Protein AF-A0A2L0HCH5-F1 (afdb_monomer)

Organism: Rhizobium fredii (NCBI:txid380)

Structure (mmCIF, N/CA/C/O backbone):
data_AF-A0A2L0HCH5-F1
#
_entry.id   AF-A0A2L0HCH5-F1
#
loop_
_atom_site.group_PDB
_atom_site.id
_atom_site.type_symbol
_atom_site.label_atom_id
_atom_site.label_alt_id
_atom_site.label_comp_id
_atom_site.label_asym_id
_atom_site.label_entity_id
_atom_site.label_seq_id
_atom_site.pdbx_PDB_ins_code
_atom_site.Cartn_x
_atom_site.Cartn_y
_atom_site.Cartn_z
_atom_site.occupancy
_atom_site.B_iso_or_equiv
_atom_site.auth_seq_id
_atom_site.auth_comp_id
_atom_site.auth_asym_id
_atom_site.auth_atom_id
_atom_site.pdbx_PDB_model_num
ATOM 1 N N . MET A 1 1 ? 31.242 -0.087 -27.961 1.00 47.03 1 MET A N 1
ATOM 2 C CA . MET A 1 1 ? 31.122 -1.023 -26.821 1.00 47.03 1 MET A CA 1
ATOM 3 C C . MET A 1 1 ? 31.087 -0.264 -25.488 1.00 47.03 1 MET A C 1
ATOM 5 O O . MET A 1 1 ? 32.045 -0.312 -24.735 1.00 47.03 1 MET A O 1
ATOM 9 N N . LEU A 1 2 ? 30.006 0.476 -25.208 1.00 47.47 2 LEU A N 1
ATOM 10 C CA . LEU A 1 2 ? 29.766 1.130 -23.903 1.00 47.47 2 LEU A CA 1
ATOM 11 C C . LEU A 1 2 ? 28.277 1.110 -23.482 1.00 47.47 2 LEU A C 1
ATOM 13 O O . LEU A 1 2 ? 27.924 1.656 -22.447 1.00 47.47 2 LEU A O 1
ATOM 17 N N . SER A 1 3 ? 27.396 0.447 -24.246 1.00 55.09 3 SER A N 1
ATOM 18 C CA . SER A 1 3 ? 25.944 0.441 -23.988 1.00 55.09 3 SER A CA 1
ATOM 19 C C . SER A 1 3 ? 25.482 -0.633 -22.992 1.0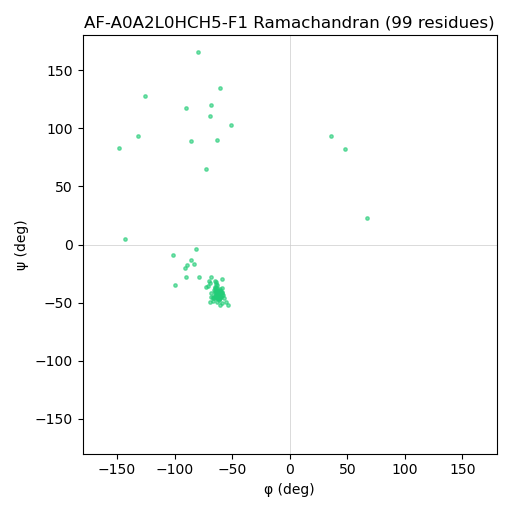0 55.09 3 SER A C 1
ATOM 21 O O . SER A 1 3 ? 24.347 -0.577 -22.535 1.00 55.09 3 SER A O 1
ATOM 23 N N . SER A 1 4 ? 26.331 -1.614 -22.664 1.00 52.34 4 SER A N 1
ATOM 24 C CA . SER A 1 4 ? 25.933 -2.807 -21.897 1.00 52.34 4 SER A CA 1
ATOM 25 C C . SER A 1 4 ? 26.090 -2.663 -20.377 1.00 52.34 4 SER A C 1
ATOM 27 O O . SER A 1 4 ? 25.462 -3.418 -19.645 1.00 52.34 4 SER A O 1
ATOM 29 N N . PHE A 1 5 ? 26.913 -1.724 -19.891 1.00 51.00 5 PHE A N 1
ATOM 30 C CA . PHE A 1 5 ? 27.248 -1.617 -18.461 1.00 51.00 5 PHE A CA 1
ATOM 31 C C . PHE A 1 5 ? 26.291 -0.698 -17.681 1.00 51.00 5 PHE A C 1
ATOM 33 O O . PHE A 1 5 ? 26.058 -0.929 -16.510 1.00 51.00 5 PHE A O 1
ATOM 40 N N . PHE A 1 6 ? 25.679 0.305 -18.326 1.00 52.34 6 PHE A N 1
ATOM 41 C CA . PHE A 1 6 ? 24.794 1.273 -17.650 1.00 52.34 6 PHE A CA 1
ATOM 42 C C . PHE A 1 6 ? 23.313 0.832 -17.591 1.00 52.34 6 PHE A C 1
ATOM 44 O O . PHE A 1 6 ? 22.539 1.377 -16.813 1.00 52.34 6 PHE A O 1
ATOM 51 N N . ILE A 1 7 ? 22.899 -0.135 -18.423 1.00 53.47 7 ILE A N 1
ATOM 52 C CA . ILE A 1 7 ? 21.486 -0.549 -18.583 1.00 53.47 7 ILE A CA 1
ATOM 53 C C . ILE A 1 7 ? 21.162 -1.822 -17.784 1.00 53.47 7 ILE A C 1
ATOM 55 O O . ILE A 1 7 ? 20.089 -1.908 -17.189 1.00 53.47 7 ILE A O 1
ATOM 59 N N . MET A 1 8 ? 2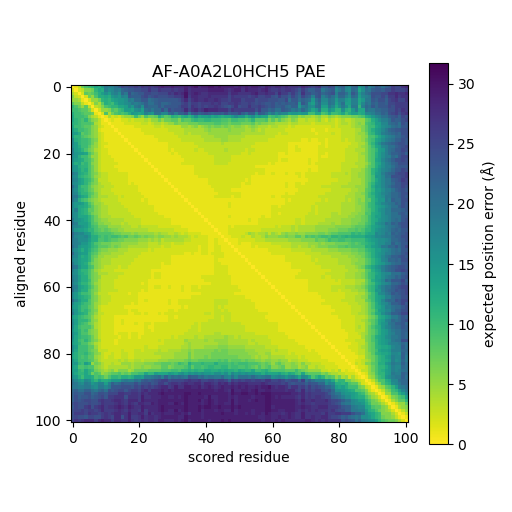2.114 -2.759 -17.670 1.00 58.12 8 MET A N 1
ATOM 60 C CA . MET A 1 8 ? 21.965 -3.955 -16.826 1.00 58.12 8 MET A CA 1
ATOM 61 C C . MET A 1 8 ? 21.722 -3.587 -15.345 1.00 58.12 8 MET A C 1
ATOM 63 O O . MET A 1 8 ? 20.972 -4.276 -14.652 1.00 58.12 8 MET A O 1
ATOM 67 N N . ASP A 1 9 ? 22.252 -2.444 -14.897 1.00 73.62 9 ASP A N 1
ATOM 68 C CA . ASP A 1 9 ? 22.014 -1.877 -13.563 1.00 73.62 9 ASP A CA 1
ATOM 69 C C . ASP A 1 9 ? 20.580 -1.338 -13.378 1.00 73.62 9 ASP A C 1
ATOM 71 O O . ASP A 1 9 ? 20.020 -1.421 -12.284 1.00 73.62 9 ASP A O 1
ATOM 75 N N . GLY A 1 10 ? 19.946 -0.830 -14.442 1.00 80.25 10 GLY A N 1
ATOM 76 C CA . GLY A 1 10 ? 18.604 -0.238 -14.393 1.00 80.25 10 GLY A CA 1
ATOM 77 C C . GLY A 1 10 ? 17.510 -1.272 -14.125 1.00 80.25 10 GLY A C 1
ATOM 78 O O . GLY A 1 10 ? 16.710 -1.113 -13.200 1.00 80.25 10 GLY A O 1
ATOM 79 N N . LEU A 1 11 ? 17.509 -2.381 -14.873 1.00 85.69 11 LEU A N 1
ATOM 80 C CA . LEU A 1 11 ? 16.577 -3.488 -14.628 1.00 85.69 11 LEU A CA 1
ATOM 81 C C . LEU A 1 11 ? 16.807 -4.1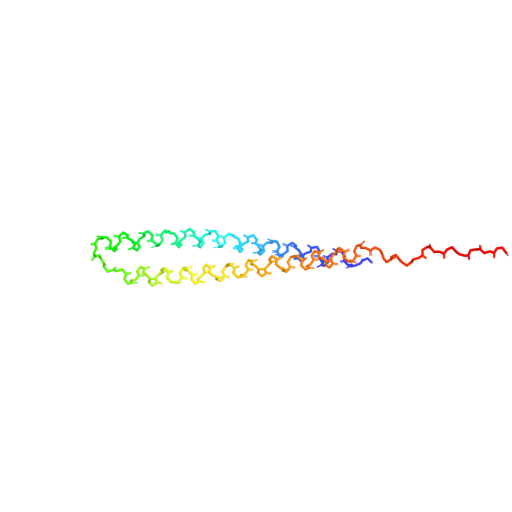62 -13.272 1.00 85.69 11 LEU A C 1
ATOM 83 O O . LEU A 1 11 ? 15.839 -4.562 -12.619 1.00 85.69 11 LEU A O 1
ATOM 87 N N . ALA A 1 12 ? 18.067 -4.284 -12.843 1.00 88.19 12 ALA A N 1
ATOM 88 C CA . ALA A 1 12 ? 18.405 -4.835 -11.536 1.00 88.19 12 ALA A CA 1
ATOM 89 C C . ALA A 1 12 ? 17.848 -3.959 -10.402 1.00 88.19 12 ALA A C 1
ATOM 91 O O . ALA A 1 12 ? 17.211 -4.476 -9.481 1.00 88.19 12 ALA A O 1
ATOM 92 N N . LEU A 1 13 ? 18.004 -2.635 -10.500 1.00 90.50 13 LEU A N 1
ATOM 93 C CA . LEU A 1 13 ? 17.478 -1.684 -9.523 1.00 90.50 13 LEU A CA 1
ATOM 94 C C . LEU A 1 13 ? 15.941 -1.694 -9.475 1.00 90.50 13 LEU A C 1
ATOM 96 O O . LEU A 1 13 ? 15.364 -1.773 -8.388 1.00 90.50 13 LEU A O 1
ATOM 100 N N . ILE A 1 14 ? 15.270 -1.700 -10.635 1.00 93.69 14 ILE A N 1
ATOM 101 C CA . ILE A 1 14 ? 13.804 -1.840 -10.712 1.00 93.69 14 ILE A CA 1
ATOM 102 C C . ILE A 1 14 ? 13.357 -3.152 -10.056 1.00 93.69 14 ILE A C 1
ATOM 104 O O . ILE A 1 14 ? 12.369 -3.167 -9.325 1.00 93.69 14 ILE A O 1
ATOM 108 N N . GLY A 1 15 ? 14.095 -4.246 -10.266 1.00 94.62 15 GLY A N 1
ATOM 109 C CA . GLY A 1 15 ? 13.824 -5.535 -9.630 1.00 94.62 15 GLY A CA 1
ATOM 110 C C . GLY A 1 15 ? 13.901 -5.485 -8.101 1.00 94.62 15 GLY A C 1
ATOM 111 O O . GLY A 1 15 ? 13.002 -5.994 -7.431 1.00 94.62 15 GLY A O 1
ATOM 112 N N . VAL A 1 16 ? 14.929 -4.837 -7.542 1.00 95.31 16 VAL A N 1
ATOM 113 C CA . VAL A 1 16 ? 15.072 -4.649 -6.086 1.00 95.31 16 VAL A CA 1
ATOM 114 C C . VAL A 1 16 ? 13.911 -3.830 -5.518 1.00 95.31 16 VAL A C 1
ATOM 116 O O . VAL A 1 16 ? 13.319 -4.218 -4.509 1.00 95.31 16 VAL A O 1
ATOM 119 N N . HIS A 1 17 ? 13.550 -2.723 -6.170 1.00 95.12 17 HIS A N 1
ATOM 120 C CA . HIS A 1 17 ? 12.427 -1.896 -5.732 1.00 95.12 17 HIS A CA 1
ATOM 121 C C . HIS A 1 17 ? 11.089 -2.626 -5.846 1.00 95.12 17 HIS A C 1
ATOM 123 O O . HIS A 1 17 ? 10.268 -2.524 -4.936 1.00 95.12 17 HIS A O 1
ATOM 129 N N . LEU A 1 18 ? 10.885 -3.408 -6.910 1.00 97.38 18 LEU A N 1
ATOM 130 C CA . LEU A 1 18 ? 9.666 -4.190 -7.092 1.00 97.38 18 LEU A CA 1
ATOM 131 C C . LEU A 1 18 ? 9.509 -5.237 -5.985 1.00 97.38 18 LEU A C 1
ATOM 133 O O . LEU A 1 18 ? 8.444 -5.311 -5.380 1.00 97.38 18 LEU A O 1
ATOM 137 N N . ALA A 1 19 ? 10.572 -5.974 -5.652 1.00 97.62 19 ALA A N 1
ATOM 138 C CA . ALA A 1 19 ? 10.538 -6.952 -4.564 1.00 97.62 19 ALA A CA 1
ATOM 139 C C . ALA A 1 19 ? 10.213 -6.300 -3.206 1.00 97.62 19 ALA A C 1
ATOM 141 O O . ALA A 1 19 ? 9.464 -6.854 -2.396 1.00 97.62 19 ALA A O 1
ATOM 142 N N . LEU A 1 20 ? 10.746 -5.100 -2.953 1.00 97.12 20 LEU A N 1
ATOM 143 C CA . LEU A 1 20 ? 10.429 -4.339 -1.747 1.00 97.12 20 LEU A CA 1
ATOM 144 C C . LEU A 1 20 ? 8.959 -3.888 -1.730 1.00 97.12 20 LEU A C 1
ATOM 146 O O . LEU A 1 20 ? 8.283 -4.058 -0.714 1.00 97.12 20 LEU A O 1
ATOM 150 N N . ALA A 1 21 ? 8.448 -3.363 -2.846 1.00 97.56 21 ALA A N 1
ATOM 151 C CA . ALA A 1 21 ? 7.050 -2.958 -2.979 1.00 97.56 21 ALA A CA 1
ATOM 152 C C . ALA A 1 21 ? 6.093 -4.150 -2.804 1.00 97.56 21 ALA A C 1
ATOM 154 O O . ALA A 1 21 ? 5.103 -4.045 -2.082 1.00 97.56 21 ALA A O 1
ATOM 155 N N . GLU A 1 22 ? 6.409 -5.310 -3.384 1.00 98.44 22 GLU A N 1
ATOM 156 C CA . GLU A 1 22 ? 5.642 -6.550 -3.214 1.00 98.44 22 GLU A CA 1
ATOM 157 C C . GLU A 1 22 ? 5.608 -7.010 -1.755 1.00 98.44 22 GLU A C 1
ATOM 159 O O . GLU A 1 22 ? 4.543 -7.364 -1.241 1.00 98.44 22 GLU A O 1
ATOM 164 N N . ARG A 1 23 ? 6.747 -6.939 -1.055 1.00 98.38 23 ARG A N 1
ATOM 165 C CA . ARG A 1 23 ? 6.798 -7.218 0.382 1.00 98.38 23 ARG A CA 1
ATOM 166 C C . ARG A 1 23 ? 5.915 -6.251 1.169 1.00 98.38 23 ARG A C 1
ATOM 168 O O . ARG A 1 23 ? 5.163 -6.692 2.033 1.00 98.38 23 ARG A O 1
ATOM 175 N N . HIS A 1 24 ? 5.965 -4.95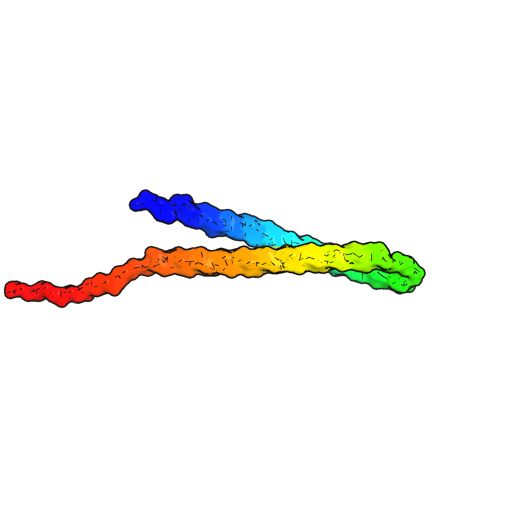7 0.868 1.00 97.81 24 HIS A N 1
ATOM 176 C CA . HIS A 1 24 ? 5.120 -3.969 1.537 1.00 97.81 24 HIS A CA 1
ATOM 177 C C . HIS A 1 24 ? 3.626 -4.180 1.271 1.00 97.81 24 HIS A C 1
ATOM 179 O O . HIS A 1 24 ? 2.825 -4.043 2.194 1.00 97.81 24 HIS A O 1
ATOM 185 N N . VAL A 1 25 ? 3.243 -4.586 0.056 1.00 98.69 25 VAL A N 1
ATOM 186 C CA . VAL A 1 25 ? 1.864 -4.992 -0.255 1.00 98.69 25 VAL A CA 1
ATOM 187 C C . VAL A 1 25 ? 1.455 -6.199 0.587 1.00 98.69 25 VAL A C 1
ATOM 189 O O . VAL A 1 25 ? 0.385 -6.185 1.193 1.00 98.69 25 VAL A O 1
ATOM 192 N N . ALA A 1 26 ? 2.298 -7.232 0.658 1.00 98.56 26 ALA A N 1
ATOM 193 C CA . ALA A 1 26 ? 2.002 -8.433 1.430 1.00 98.56 26 ALA A CA 1
ATOM 194 C C . ALA A 1 26 ? 1.865 -8.130 2.930 1.00 98.56 26 ALA A C 1
ATOM 196 O O . ALA A 1 26 ? 0.938 -8.616 3.577 1.00 98.56 26 ALA A O 1
ATOM 197 N N . ASP A 1 27 ? 2.773 -7.332 3.489 1.00 98.38 27 ASP A N 1
ATOM 198 C CA . ASP A 1 27 ? 2.755 -6.937 4.898 1.00 98.38 27 ASP A CA 1
ATOM 199 C C . ASP A 1 27 ? 1.536 -6.047 5.201 1.00 98.38 27 ASP A C 1
ATOM 201 O O . ASP A 1 27 ? 0.792 -6.319 6.145 1.00 98.38 27 ASP A O 1
ATOM 205 N N . GLY A 1 28 ? 1.264 -5.050 4.354 1.00 98.44 28 GLY A N 1
ATOM 206 C CA . GLY A 1 28 ? 0.109 -4.159 4.486 1.00 98.44 28 GLY A CA 1
ATOM 207 C C . GLY A 1 28 ? -1.228 -4.895 4.394 1.00 98.44 28 GLY A C 1
ATOM 208 O O . GLY A 1 28 ? -2.113 -4.656 5.213 1.00 98.44 28 GLY A O 1
ATOM 209 N N . ALA A 1 29 ? -1.366 -5.847 3.466 1.00 98.75 29 ALA A N 1
ATOM 210 C CA . ALA A 1 29 ? -2.572 -6.663 3.341 1.00 98.75 29 ALA A CA 1
ATOM 211 C C . ALA A 1 29 ? -2.837 -7.488 4.607 1.00 98.75 29 ALA A C 1
ATOM 213 O O . ALA A 1 29 ? -3.972 -7.530 5.083 1.00 98.75 29 ALA A O 1
ATOM 214 N N . ARG A 1 30 ? -1.794 -8.092 5.197 1.00 98.69 30 ARG A N 1
ATOM 215 C CA . ARG A 1 30 ? -1.928 -8.817 6.471 1.00 98.69 30 ARG A CA 1
ATOM 216 C C . ARG A 1 30 ? -2.359 -7.890 7.605 1.00 98.69 30 ARG A C 1
ATOM 218 O O . ARG A 1 30 ? -3.255 -8.251 8.358 1.00 98.69 30 ARG A O 1
ATOM 225 N N . HIS A 1 31 ? -1.773 -6.696 7.711 1.00 98.56 31 HIS A N 1
ATOM 226 C CA . HIS A 1 31 ? -2.161 -5.731 8.744 1.00 98.56 31 HIS A CA 1
ATOM 227 C C . HIS A 1 31 ? -3.610 -5.256 8.595 1.00 98.56 31 HIS A C 1
ATOM 229 O O . HIS A 1 31 ? -4.315 -5.162 9.594 1.00 98.56 31 HIS A O 1
ATOM 235 N N . VAL A 1 32 ? -4.080 -5.002 7.369 1.00 98.81 32 VAL A N 1
ATOM 236 C CA . VAL A 1 32 ? -5.480 -4.619 7.115 1.00 98.81 32 VAL A CA 1
ATOM 237 C 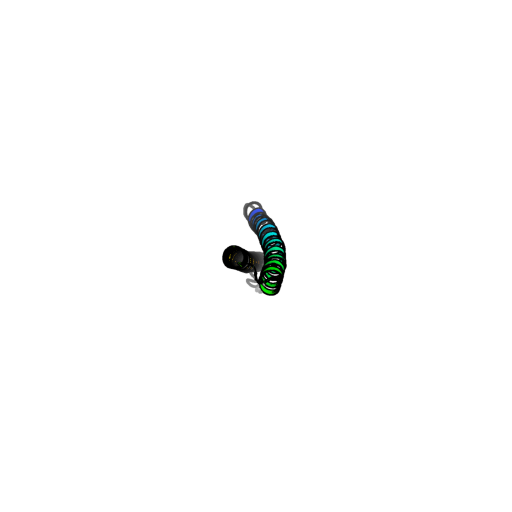C . VAL A 1 32 ? -6.443 -5.732 7.531 1.00 98.81 32 VAL A C 1
ATOM 239 O O . VAL A 1 32 ? -7.450 -5.446 8.172 1.00 98.81 32 VAL A O 1
ATOM 242 N N . VAL A 1 33 ? -6.139 -6.994 7.208 1.00 98.81 33 VAL A N 1
ATOM 243 C CA . VAL A 1 33 ? -6.966 -8.140 7.629 1.00 98.81 33 VAL A CA 1
ATOM 244 C C . VAL A 1 33 ? -7.040 -8.227 9.153 1.00 98.81 33 VAL A C 1
ATOM 246 O O . VAL A 1 33 ? -8.138 -8.206 9.701 1.00 98.81 33 VAL A O 1
ATOM 249 N N . LEU A 1 34 ? -5.892 -8.225 9.835 1.00 98.69 34 LEU A N 1
ATOM 250 C CA . LEU A 1 34 ? -5.839 -8.299 11.298 1.00 98.69 34 LEU A CA 1
ATOM 251 C C . LEU A 1 34 ? -6.565 -7.122 11.963 1.00 98.69 34 LEU A C 1
ATOM 253 O O . LEU A 1 34 ? -7.287 -7.298 12.939 1.00 98.69 34 LEU A O 1
ATOM 257 N N . GLN A 1 35 ? -6.419 -5.909 11.428 1.00 98.69 35 GLN A N 1
ATOM 258 C CA . GLN A 1 35 ? -7.081 -4.740 11.999 1.00 98.69 35 GLN A CA 1
ATOM 259 C C . GLN A 1 35 ? -8.603 -4.782 11.800 1.00 98.69 35 GLN A C 1
ATOM 261 O O . GLN A 1 35 ? -9.342 -4.334 12.675 1.00 98.69 35 GLN A O 1
ATOM 266 N N . ARG A 1 36 ? -9.091 -5.348 10.689 1.00 98.69 36 ARG A N 1
ATOM 267 C CA . ARG A 1 36 ? -10.531 -5.586 10.487 1.00 98.69 36 ARG A CA 1
ATOM 268 C C . ARG A 1 36 ? -11.088 -6.580 11.500 1.00 98.69 36 ARG A C 1
ATOM 270 O O . ARG A 1 36 ? -12.180 -6.349 12.008 1.00 98.69 36 ARG A O 1
ATOM 277 N N . GLU A 1 37 ? -10.337 -7.632 11.819 1.00 98.62 37 GLU A N 1
ATOM 278 C CA . GLU A 1 37 ? -10.702 -8.586 12.875 1.00 98.62 37 GLU A CA 1
ATOM 279 C C . GLU A 1 37 ? -10.785 -7.887 14.240 1.00 98.62 37 GLU A C 1
ATOM 281 O O . GLU A 1 37 ? -11.802 -7.993 14.917 1.00 98.62 37 GLU A O 1
ATOM 286 N N . ILE A 1 38 ? -9.792 -7.060 14.590 1.00 98.44 38 ILE A N 1
ATOM 287 C CA . ILE A 1 38 ? -9.801 -6.274 15.838 1.00 98.44 38 ILE A CA 1
ATOM 288 C C . ILE A 1 38 ? -11.021 -5.346 15.914 1.00 98.44 38 ILE A C 1
ATOM 290 O O . ILE A 1 38 ? -11.654 -5.237 16.964 1.00 98.44 38 ILE A O 1
ATOM 294 N N . VAL A 1 39 ? -11.361 -4.660 14.819 1.00 98.62 39 VAL A N 1
ATOM 295 C CA . VAL A 1 39 ? -12.548 -3.794 14.771 1.00 98.62 39 VAL A CA 1
ATOM 296 C C . VAL A 1 39 ? -13.820 -4.611 15.006 1.00 98.62 39 VAL A C 1
ATOM 298 O O . VAL A 1 39 ? -14.634 -4.212 15.835 1.00 98.62 39 VAL A O 1
ATOM 301 N N . ALA A 1 40 ? -13.970 -5.760 14.342 1.00 98.38 40 ALA A N 1
ATOM 302 C CA . ALA A 1 40 ? -15.132 -6.634 14.506 1.00 98.38 40 ALA A CA 1
ATOM 303 C C . ALA A 1 40 ? -15.260 -7.178 15.942 1.00 98.38 40 ALA A C 1
ATOM 305 O O . ALA A 1 40 ? -16.356 -7.181 16.508 1.00 98.38 40 ALA A O 1
ATOM 306 N N . ASP A 1 41 ? -14.145 -7.570 16.561 1.00 98.44 41 ASP A N 1
ATOM 307 C CA . ASP A 1 41 ? -14.121 -8.048 17.944 1.00 98.44 41 ASP A CA 1
ATOM 308 C C . ASP A 1 41 ? -14.553 -6.945 18.922 1.00 98.44 41 ASP A C 1
ATOM 310 O O . ASP A 1 41 ? -15.423 -7.169 19.769 1.00 98.44 41 ASP A O 1
ATOM 314 N N . LEU A 1 42 ? -14.020 -5.727 18.767 1.00 98.25 42 LEU A N 1
ATOM 315 C CA . LEU A 1 42 ? -14.395 -4.570 19.588 1.00 98.25 42 LEU A CA 1
ATOM 316 C C . LEU A 1 42 ? -15.870 -4.186 19.411 1.00 98.25 42 LEU A C 1
ATOM 318 O O . LEU A 1 42 ? -16.542 -3.887 20.400 1.00 98.25 42 LEU A O 1
ATOM 322 N N . GLU A 1 43 ? -16.379 -4.228 18.176 1.00 97.56 43 GLU A N 1
ATOM 323 C CA . GLU A 1 43 ? -17.793 -3.989 17.864 1.00 97.56 43 GLU A CA 1
ATOM 324 C C . GLU A 1 43 ? -18.696 -5.008 18.562 1.00 97.56 43 GLU A C 1
ATOM 326 O O . GLU A 1 43 ? -19.680 -4.626 19.199 1.00 97.56 43 GLU A O 1
ATOM 331 N N . SER A 1 44 ? -18.338 -6.295 18.506 1.00 97.56 44 SER A N 1
ATOM 332 C CA . SER A 1 44 ? -19.103 -7.368 19.152 1.00 97.56 44 SER A CA 1
ATOM 333 C C . SER A 1 44 ? -19.126 -7.247 20.682 1.00 97.56 44 SER A C 1
ATOM 335 O O . SER A 1 44 ? -20.129 -7.578 21.315 1.00 97.56 44 SER A O 1
ATOM 337 N N . GLY A 1 45 ? -18.049 -6.717 21.273 1.00 97.12 45 GLY A N 1
ATOM 338 C CA . GLY A 1 45 ? -17.934 -6.454 22.708 1.00 97.12 45 GLY A CA 1
ATOM 339 C C . GLY A 1 45 ? -18.595 -5.151 23.174 1.00 97.12 45 GLY A C 1
ATOM 34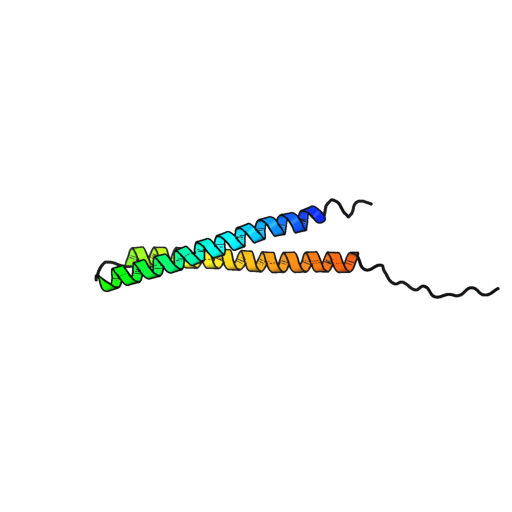0 O O . GLY A 1 45 ? -18.603 -4.875 24.373 1.00 97.12 45 GLY A O 1
ATOM 341 N N . GLY A 1 46 ? -19.136 -4.335 22.259 1.00 97.25 46 GLY A N 1
ATOM 342 C CA . GLY A 1 46 ? -19.706 -3.022 22.580 1.00 97.25 46 GLY A CA 1
ATOM 343 C C . GLY A 1 46 ? -18.666 -1.997 23.050 1.00 97.25 46 GLY A C 1
ATOM 344 O O . GLY A 1 46 ? -19.003 -1.050 23.764 1.00 97.25 46 GLY A O 1
ATOM 345 N N . HIS A 1 47 ? -17.395 -2.197 22.695 1.00 97.12 47 HIS A N 1
ATOM 346 C CA . HIS A 1 47 ? -16.302 -1.293 23.041 1.00 97.12 47 HIS A CA 1
ATOM 347 C C . HIS A 1 47 ? -16.257 -0.077 22.106 1.00 97.12 47 HIS A C 1
ATOM 349 O O . HIS A 1 47 ? -16.867 -0.064 21.039 1.00 97.12 47 HIS A O 1
ATOM 355 N N . ASN A 1 48 ? -15.503 0.963 22.488 1.00 97.00 48 ASN A N 1
ATOM 356 C CA . ASN A 1 48 ? -15.231 2.067 21.570 1.00 97.00 48 ASN A CA 1
ATOM 357 C C . ASN A 1 48 ? -14.318 1.583 20.432 1.00 97.00 48 ASN A C 1
ATOM 359 O O . ASN A 1 48 ? -13.186 1.164 20.673 1.00 97.00 48 ASN A O 1
ATOM 363 N N . THR A 1 49 ? -14.805 1.678 19.198 1.00 98.19 49 THR A N 1
ATOM 364 C CA . THR A 1 49 ? -14.113 1.214 17.990 1.00 98.19 49 THR A CA 1
ATOM 365 C C . THR A 1 49 ? -13.455 2.347 17.211 1.00 98.19 49 THR A C 1
ATOM 367 O O . THR A 1 49 ? -12.747 2.071 16.247 1.00 98.19 49 THR A O 1
ATOM 370 N N . GLU A 1 50 ? -13.704 3.611 17.569 1.00 98.25 50 GLU A N 1
ATOM 371 C CA . GLU A 1 50 ? -13.226 4.776 16.814 1.00 98.25 50 GLU A CA 1
ATOM 372 C C . GLU A 1 50 ? -11.703 4.734 16.584 1.00 98.25 50 GLU A C 1
ATOM 374 O O . GLU A 1 50 ? -11.307 4.718 15.416 1.00 98.25 50 GLU A O 1
ATOM 379 N N . PRO A 1 51 ? -10.841 4.543 17.607 1.00 98.06 51 PRO A N 1
ATOM 380 C CA . PRO A 1 51 ? -9.392 4.505 17.382 1.00 98.06 51 PRO A CA 1
ATOM 381 C C . PRO A 1 51 ? -8.951 3.334 16.491 1.00 98.06 51 PRO A C 1
ATOM 383 O O . PRO A 1 51 ? -8.017 3.445 15.697 1.00 98.06 51 PRO A O 1
ATOM 386 N N . ALA A 1 52 ? -9.631 2.189 16.600 1.00 98.25 52 ALA A N 1
ATOM 387 C CA . ALA A 1 52 ? -9.320 1.008 15.802 1.00 98.25 52 ALA A CA 1
ATOM 388 C C . ALA A 1 52 ? -9.705 1.196 14.326 1.00 98.25 52 ALA A C 1
ATOM 390 O O . ALA A 1 52 ? -8.991 0.720 13.440 1.00 98.25 52 ALA A O 1
ATOM 391 N N . ARG A 1 53 ? -10.804 1.908 14.054 1.00 98.50 53 ARG A N 1
ATOM 392 C CA . ARG A 1 53 ? -11.239 2.256 12.696 1.00 98.50 53 ARG A CA 1
ATOM 393 C C . ARG A 1 53 ? -10.357 3.336 12.072 1.00 98.50 53 ARG A C 1
ATOM 395 O O . ARG A 1 53 ? -10.063 3.251 10.884 1.00 98.50 53 ARG A O 1
ATOM 402 N N . GLU A 1 54 ? -9.884 4.304 12.854 1.00 98.62 54 GLU A N 1
ATOM 403 C CA . GLU A 1 54 ? -8.900 5.287 12.383 1.00 98.62 54 GLU A CA 1
ATOM 404 C C . GLU A 1 54 ? -7.592 4.610 11.962 1.00 98.62 54 GLU A C 1
ATOM 406 O O . GLU A 1 54 ? -7.085 4.859 10.866 1.00 98.62 54 GLU A O 1
ATOM 411 N N . LEU A 1 55 ? -7.080 3.689 12.786 1.00 98.50 55 LEU A N 1
ATOM 412 C CA . LEU A 1 55 ? -5.899 2.905 12.430 1.00 98.50 55 LEU A CA 1
ATOM 413 C C . LEU A 1 55 ? -6.137 2.065 11.168 1.00 98.50 55 LEU A C 1
ATOM 415 O O . LEU A 1 55 ? -5.265 2.011 10.300 1.00 98.50 55 LEU A O 1
ATOM 419 N N . LEU A 1 56 ? -7.315 1.447 11.032 1.00 98.69 56 LEU A N 1
ATOM 420 C CA . LEU A 1 56 ? -7.678 0.706 9.824 1.00 98.69 56 LEU A C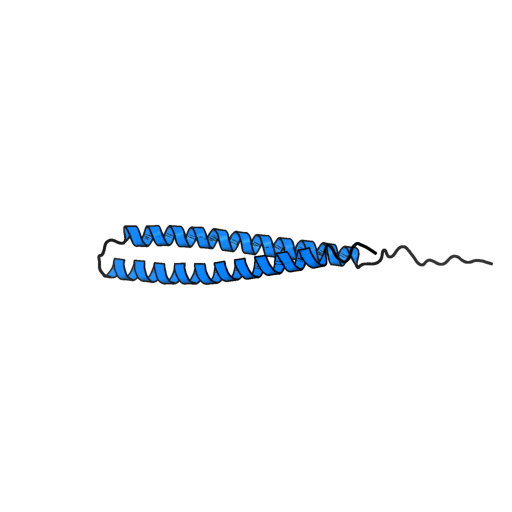A 1
ATOM 421 C C . LEU A 1 56 ? -7.610 1.596 8.577 1.00 98.69 56 LEU A C 1
ATOM 423 O O . LEU A 1 56 ? -6.991 1.201 7.592 1.00 98.69 56 LEU A O 1
ATOM 427 N N . ALA A 1 57 ? -8.166 2.807 8.635 1.00 98.69 57 ALA A N 1
ATOM 428 C CA . ALA A 1 57 ? -8.140 3.742 7.514 1.00 98.69 57 ALA A CA 1
ATOM 429 C C . ALA A 1 57 ? -6.705 4.123 7.103 1.00 98.69 57 ALA A C 1
ATOM 431 O O . ALA A 1 57 ? -6.390 4.180 5.912 1.00 98.69 57 ALA A O 1
ATOM 432 N N . VAL A 1 58 ? -5.808 4.328 8.074 1.00 98.50 58 VAL A N 1
ATOM 433 C CA . VAL A 1 58 ? -4.385 4.600 7.806 1.00 98.50 58 VAL A CA 1
ATOM 434 C C . VAL A 1 58 ? -3.705 3.399 7.144 1.00 98.50 58 VAL A C 1
ATOM 436 O O . VAL A 1 58 ? -2.961 3.567 6.175 1.00 98.50 58 VAL A O 1
ATOM 439 N N . LEU A 1 59 ? -3.963 2.183 7.631 1.00 98.62 59 LEU A N 1
ATOM 440 C CA . LEU A 1 59 ? -3.397 0.960 7.057 1.00 98.62 59 LEU A CA 1
ATOM 441 C C . LEU A 1 59 ? -3.896 0.716 5.628 1.00 98.62 59 LEU A C 1
ATOM 443 O O . LEU A 1 59 ? -3.099 0.374 4.756 1.00 98.62 59 LEU A O 1
ATOM 447 N N . GLU A 1 60 ? -5.185 0.934 5.371 1.00 98.69 60 GLU A N 1
ATOM 448 C CA . GLU A 1 60 ? -5.779 0.816 4.037 1.00 98.69 60 GLU A CA 1
ATOM 449 C C . GLU A 1 60 ? -5.199 1.850 3.066 1.00 98.69 60 GLU A C 1
ATOM 451 O O . GLU A 1 60 ? -4.850 1.507 1.934 1.00 98.69 60 GLU A O 1
ATOM 456 N N . GLN A 1 61 ? -5.015 3.094 3.514 1.00 98.56 61 GLN A N 1
ATOM 457 C CA . GLN A 1 61 ? -4.374 4.132 2.712 1.00 98.56 61 GLN A CA 1
ATOM 458 C C . GLN A 1 61 ? -2.907 3.790 2.406 1.00 98.56 61 GLN A C 1
ATOM 460 O O . GLN A 1 61 ? -2.470 3.910 1.261 1.00 98.56 61 GLN A O 1
ATOM 465 N N . SER A 1 62 ? -2.154 3.317 3.401 1.00 98.00 62 SER A N 1
ATOM 466 C CA . SER A 1 62 ? -0.769 2.870 3.216 1.00 98.00 62 SER A CA 1
ATOM 467 C C . SER A 1 62 ? -0.672 1.710 2.215 1.00 98.00 62 SER A C 1
ATOM 469 O O . SER A 1 62 ? 0.134 1.741 1.282 1.00 98.00 62 SER A O 1
ATOM 471 N N . LEU A 1 63 ? -1.561 0.717 2.330 1.00 98.62 63 LEU A N 1
ATOM 472 C CA . LEU A 1 63 ? -1.639 -0.398 1.387 1.00 98.62 63 LEU A CA 1
ATOM 473 C C . LEU A 1 63 ? -1.944 0.078 -0.040 1.00 98.62 63 LEU A C 1
ATOM 475 O O . LEU A 1 63 ? -1.328 -0.412 -0.987 1.00 98.62 63 LEU A O 1
ATOM 479 N N . ALA A 1 64 ? -2.845 1.049 -0.207 1.00 98.56 64 ALA A N 1
ATOM 480 C CA . ALA A 1 64 ? -3.142 1.628 -1.515 1.00 98.56 64 ALA A CA 1
ATOM 481 C C . ALA A 1 64 ? -1.902 2.282 -2.151 1.00 98.56 64 ALA A C 1
ATOM 483 O O . ALA A 1 64 ? -1.658 2.093 -3.344 1.00 98.56 64 ALA A O 1
ATOM 484 N N . PHE A 1 65 ? -1.076 2.982 -1.364 1.00 98.00 65 PHE A N 1
ATOM 485 C CA . PHE A 1 65 ? 0.191 3.534 -1.851 1.00 98.00 65 PHE A CA 1
ATOM 486 C C . PHE A 1 65 ? 1.176 2.444 -2.289 1.00 98.00 65 PHE A C 1
ATOM 488 O O . PHE A 1 65 ? 1.785 2.564 -3.352 1.00 98.00 65 PHE A O 1
ATOM 495 N N . HIS A 1 66 ? 1.308 1.361 -1.521 1.00 97.44 66 HIS A N 1
ATOM 496 C CA . HIS A 1 66 ? 2.189 0.248 -1.886 1.00 97.44 66 HIS A CA 1
ATOM 497 C C . HIS A 1 66 ? 1.731 -0.478 -3.156 1.00 97.44 66 HIS A C 1
ATOM 499 O O . HIS A 1 66 ? 2.559 -0.818 -4.002 1.00 97.44 66 HIS A O 1
ATOM 505 N N . LEU A 1 67 ? 0.419 -0.677 -3.324 1.00 98.62 67 LEU A N 1
ATOM 506 C CA . LEU A 1 67 ? -0.153 -1.240 -4.549 1.00 98.62 67 LEU A CA 1
ATOM 507 C C . LEU A 1 67 ? 0.143 -0.346 -5.756 1.00 98.62 67 LEU A C 1
ATOM 509 O O . LEU A 1 67 ? 0.609 -0.835 -6.784 1.00 98.62 67 LEU A O 1
ATOM 513 N N . PHE A 1 68 ? -0.062 0.965 -5.609 1.00 98.25 68 PHE A N 1
ATOM 514 C CA . PHE A 1 68 ? 0.227 1.928 -6.666 1.00 98.25 68 PHE A CA 1
ATOM 515 C C . PHE A 1 68 ? 1.702 1.906 -7.088 1.00 98.25 68 PHE A C 1
ATOM 517 O O . PHE A 1 68 ? 1.994 1.897 -8.287 1.00 98.25 68 PHE A O 1
ATOM 524 N N . ASP A 1 69 ? 2.635 1.879 -6.132 1.00 96.69 69 ASP A N 1
ATOM 525 C CA . ASP A 1 69 ? 4.065 1.857 -6.445 1.00 96.69 69 ASP A CA 1
ATOM 526 C C . ASP A 1 69 ? 4.493 0.538 -7.103 1.00 96.69 69 ASP A C 1
ATOM 528 O O . ASP A 1 69 ? 5.182 0.562 -8.123 1.00 96.69 69 ASP A O 1
ATOM 532 N N . ARG A 1 70 ? 3.994 -0.610 -6.621 1.00 98.38 70 ARG A N 1
ATOM 533 C CA . ARG A 1 70 ? 4.213 -1.910 -7.275 1.00 98.38 70 ARG A CA 1
ATOM 534 C C . ARG A 1 70 ? 3.748 -1.879 -8.733 1.00 98.38 70 ARG A C 1
ATOM 536 O O . ARG A 1 70 ? 4.500 -2.246 -9.633 1.00 98.38 70 ARG A O 1
ATOM 543 N N . ASP A 1 71 ? 2.529 -1.407 -8.982 1.00 98.62 71 ASP A N 1
ATOM 544 C CA . ASP A 1 71 ? 1.946 -1.379 -10.327 1.00 98.62 71 ASP A CA 1
ATOM 545 C C . ASP A 1 71 ? 2.660 -0.371 -11.244 1.00 98.62 71 ASP A C 1
ATOM 547 O O . ASP A 1 71 ? 2.706 -0.531 -12.468 1.00 98.62 71 ASP A O 1
ATOM 551 N N . ARG A 1 72 ? 3.236 0.694 -10.678 1.00 97.56 72 ARG A N 1
ATOM 552 C CA . ARG A 1 72 ? 4.134 1.605 -11.398 1.00 97.56 72 ARG A CA 1
ATOM 553 C C . ARG A 1 72 ? 5.438 0.903 -11.792 1.00 97.56 72 ARG A C 1
ATOM 555 O O . ARG A 1 72 ? 5.807 0.977 -12.962 1.00 97.56 72 ARG A O 1
ATOM 562 N N . LEU A 1 73 ? 6.087 0.202 -10.861 1.00 96.69 73 LEU A N 1
ATOM 563 C CA . LEU A 1 73 ? 7.355 -0.506 -11.081 1.00 96.69 73 LEU A CA 1
ATOM 564 C C . LEU A 1 73 ? 7.223 -1.662 -12.080 1.00 96.69 73 LEU A C 1
ATOM 566 O O . LEU A 1 73 ? 8.111 -1.857 -12.908 1.00 96.69 73 LEU A O 1
ATOM 570 N N . ILE A 1 74 ? 6.100 -2.391 -12.068 1.00 97.62 74 ILE A N 1
ATOM 571 C CA . ILE A 1 74 ? 5.803 -3.428 -13.071 1.00 97.62 74 ILE A CA 1
ATOM 572 C C . ILE A 1 74 ? 5.796 -2.820 -14.478 1.00 97.62 74 ILE A C 1
ATOM 574 O O . ILE A 1 74 ? 6.505 -3.305 -15.360 1.00 97.62 74 ILE A O 1
ATOM 578 N N . ARG A 1 75 ? 5.067 -1.714 -14.672 1.00 97.00 75 ARG A N 1
ATOM 579 C CA . ARG A 1 75 ? 4.996 -1.020 -15.969 1.00 97.00 75 ARG A CA 1
ATOM 580 C C . ARG A 1 75 ? 6.350 -0.468 -16.409 1.00 97.00 75 ARG A C 1
ATOM 582 O O . ARG A 1 75 ? 6.661 -0.474 -17.595 1.00 97.00 75 ARG A O 1
ATOM 589 N N . GLU A 1 76 ? 7.151 0.036 -15.475 1.00 94.44 76 GLU A N 1
ATOM 590 C CA . GLU A 1 76 ? 8.500 0.528 -15.764 1.00 94.44 76 GLU A CA 1
ATOM 591 C C . GLU A 1 76 ? 9.418 -0.606 -16.234 1.00 94.44 76 GLU A C 1
ATOM 593 O O . GLU A 1 76 ? 10.050 -0.495 -17.283 1.00 94.44 76 GLU A O 1
ATOM 598 N N . ARG A 1 77 ? 9.393 -1.746 -15.536 1.00 93.88 77 ARG A N 1
ATOM 599 C CA . ARG A 1 77 ? 10.138 -2.949 -15.922 1.00 93.88 77 ARG A CA 1
ATOM 600 C C . ARG A 1 77 ? 9.745 -3.460 -17.310 1.00 93.88 77 ARG A C 1
ATOM 602 O O . ARG A 1 77 ? 10.605 -3.900 -18.068 1.00 93.88 77 ARG A O 1
ATOM 609 N N . GLU A 1 78 ? 8.453 -3.461 -17.630 1.00 94.12 78 GLU A N 1
ATOM 610 C CA . GLU A 1 78 ? 7.949 -3.907 -18.934 1.00 94.12 78 GLU A CA 1
ATOM 611 C C . GLU A 1 78 ? 8.451 -3.021 -20.072 1.00 94.12 78 GLU A C 1
ATOM 613 O O . GLU A 1 78 ? 8.934 -3.548 -21.074 1.00 94.12 78 GLU A O 1
ATOM 618 N N . ARG A 1 79 ? 8.415 -1.697 -19.881 1.00 91.44 79 ARG A N 1
ATOM 619 C CA . ARG A 1 79 ? 8.943 -0.727 -20.849 1.00 91.44 79 ARG A CA 1
ATOM 620 C C . ARG A 1 79 ? 10.439 -0.901 -21.061 1.00 91.44 79 ARG A C 1
ATOM 622 O O . ARG A 1 79 ? 10.880 -0.934 -22.201 1.00 91.44 79 ARG A O 1
ATOM 629 N N . GLU A 1 80 ? 11.220 -1.040 -19.992 1.00 89.50 80 GLU A N 1
ATOM 630 C CA . GLU A 1 80 ? 12.670 -1.238 -20.124 1.00 89.50 80 GLU A CA 1
ATOM 631 C C . GLU A 1 80 ? 12.998 -2.539 -20.868 1.00 89.50 80 GLU A C 1
ATOM 633 O O . GLU A 1 80 ? 13.822 -2.538 -21.779 1.00 89.50 80 GLU A O 1
ATOM 638 N N . ARG A 1 81 ? 12.264 -3.624 -20.598 1.00 88.12 81 ARG A N 1
ATOM 639 C CA . ARG A 1 81 ? 12.397 -4.879 -21.357 1.00 88.12 81 ARG A CA 1
ATOM 640 C C . ARG A 1 81 ? 12.014 -4.752 -22.830 1.00 88.12 81 ARG A C 1
ATOM 642 O O . ARG A 1 81 ? 12.552 -5.473 -23.663 1.00 88.12 81 ARG A O 1
ATOM 649 N N . GLU A 1 82 ? 11.034 -3.918 -23.157 1.00 89.00 82 GLU A N 1
ATOM 650 C CA . GLU A 1 82 ? 10.650 -3.653 -24.545 1.00 89.00 82 GLU A CA 1
ATOM 651 C C . GLU A 1 82 ? 11.744 -2.873 -25.279 1.00 89.00 82 GLU A C 1
ATOM 653 O O . GLU A 1 82 ? 12.168 -3.302 -26.350 1.00 89.00 82 GLU A O 1
ATOM 658 N N . ARG A 1 83 ? 12.300 -1.829 -24.649 1.00 84.62 83 ARG A N 1
ATOM 659 C CA . ARG A 1 83 ? 13.456 -1.090 -25.183 1.00 84.62 83 ARG A CA 1
ATOM 660 C C . ARG A 1 83 ? 14.675 -1.988 -25.402 1.00 84.62 83 ARG A C 1
ATOM 662 O O . ARG A 1 83 ? 15.421 -1.767 -26.351 1.00 84.62 83 ARG A O 1
ATOM 669 N N . GLU A 1 84 ? 14.916 -2.956 -24.517 1.00 80.56 84 GLU A N 1
ATOM 670 C CA . GLU A 1 84 ? 15.986 -3.946 -24.695 1.00 80.56 84 GLU A CA 1
ATOM 671 C C . GLU A 1 84 ? 15.749 -4.804 -25.939 1.00 80.56 84 GLU A C 1
ATOM 673 O O . GLU A 1 84 ? 16.630 -4.885 -26.792 1.00 80.56 84 GLU A O 1
ATOM 678 N N . ARG A 1 85 ? 14.540 -5.362 -26.099 1.00 80.00 85 ARG A N 1
ATOM 679 C CA . ARG A 1 85 ? 14.182 -6.167 -27.279 1.00 80.00 85 ARG A CA 1
ATOM 680 C C . ARG A 1 85 ? 14.338 -5.389 -28.586 1.00 80.00 85 ARG A C 1
ATOM 682 O O . ARG A 1 85 ? 14.876 -5.929 -29.545 1.00 80.00 85 ARG A O 1
ATOM 689 N N . GLU A 1 86 ? 13.900 -4.132 -28.622 1.00 80.69 86 GLU A N 1
ATOM 690 C CA . GLU A 1 86 ? 14.032 -3.259 -29.799 1.00 80.69 86 GLU A CA 1
ATOM 691 C C . GLU A 1 86 ? 15.492 -2.944 -30.152 1.00 80.69 86 GLU A C 1
ATOM 693 O O . GLU A 1 86 ? 15.814 -2.788 -31.325 1.00 80.69 86 GLU A O 1
ATOM 698 N N . ARG A 1 87 ? 16.391 -2.871 -29.161 1.00 72.56 87 ARG A N 1
ATOM 699 C CA . ARG A 1 87 ? 17.832 -2.663 -29.390 1.00 72.56 87 ARG A CA 1
ATOM 700 C C . ARG A 1 87 ? 18.569 -3.934 -29.811 1.00 72.56 87 ARG A C 1
ATOM 702 O O . ARG A 1 87 ? 19.611 -3.829 -30.451 1.00 72.56 87 ARG A O 1
ATOM 709 N N . GLU A 1 88 ? 18.080 -5.103 -29.402 1.00 68.00 88 GLU A N 1
ATOM 710 C CA . GLU A 1 88 ? 18.665 -6.408 -29.738 1.00 68.00 88 GLU A CA 1
ATOM 711 C C . GLU A 1 88 ? 18.228 -6.938 -31.109 1.00 68.00 88 GLU A C 1
ATOM 713 O O . GLU A 1 88 ? 18.889 -7.824 -31.648 1.00 68.00 88 GLU A O 1
ATOM 718 N N . LEU A 1 89 ? 17.160 -6.393 -31.701 1.00 60.19 89 LEU A N 1
ATOM 719 C CA . LEU A 1 89 ? 16.818 -6.625 -33.103 1.00 60.19 89 LEU A CA 1
ATOM 720 C C . LEU A 1 89 ? 17.873 -5.935 -33.990 1.00 60.19 89 LEU A C 1
ATOM 722 O O . LEU A 1 89 ? 17.914 -4.703 -34.016 1.00 60.19 89 LEU A O 1
ATOM 726 N N . PRO A 1 90 ? 18.745 -6.676 -34.708 1.00 55.38 90 PRO A N 1
ATOM 727 C CA . PRO A 1 90 ? 19.598 -6.052 -35.706 1.00 55.38 90 PRO A CA 1
ATOM 728 C C . PRO A 1 90 ? 18.694 -5.412 -36.756 1.00 55.38 90 PRO A C 1
ATOM 730 O O . PRO A 1 90 ? 17.725 -6.031 -37.198 1.00 55.38 90 PRO A O 1
ATOM 733 N N . ASP A 1 91 ? 19.016 -4.174 -37.126 1.00 55.69 91 ASP A N 1
ATOM 734 C CA . ASP A 1 91 ? 18.447 -3.511 -38.290 1.00 55.69 91 ASP A CA 1
ATOM 735 C C . ASP A 1 91 ? 18.605 -4.455 -39.485 1.00 55.69 91 ASP A C 1
ATOM 737 O O . ASP A 1 91 ? 19.704 -4.664 -40.001 1.00 55.69 91 ASP A O 1
ATOM 741 N N . GLY A 1 92 ? 17.508 -5.112 -39.853 1.00 57.78 92 GLY A N 1
ATOM 742 C CA . GLY A 1 92 ? 17.383 -5.852 -41.092 1.00 57.78 92 GLY A CA 1
ATOM 743 C C . GLY A 1 92 ? 17.276 -4.850 -42.228 1.00 57.78 92 GLY A C 1
ATOM 744 O O . GLY A 1 92 ? 16.234 -4.764 -42.863 1.00 57.78 92 GLY A O 1
ATOM 745 N N . THR A 1 93 ? 18.332 -4.073 -42.453 1.00 54.06 93 THR A N 1
ATOM 746 C CA . THR A 1 93 ? 18.556 -3.398 -43.722 1.00 54.06 93 THR A CA 1
ATOM 747 C C . THR A 1 93 ? 19.269 -4.383 -44.637 1.00 54.06 93 THR A C 1
ATOM 749 O O . THR A 1 93 ? 20.487 -4.532 -44.631 1.00 54.06 93 THR A O 1
ATOM 752 N N . ASP A 1 94 ? 18.431 -5.143 -45.337 1.00 54.47 94 ASP A N 1
ATOM 753 C CA . ASP A 1 94 ? 18.638 -5.692 -46.673 1.00 54.47 94 ASP A CA 1
ATOM 754 C C . ASP A 1 94 ? 20.063 -6.130 -47.034 1.00 54.47 94 ASP A C 1
ATOM 756 O O . ASP A 1 94 ? 20.867 -5.418 -47.636 1.00 54.47 94 ASP A O 1
ATOM 760 N N . SER A 1 95 ? 20.296 -7.418 -46.792 1.00 54.25 95 SER A N 1
ATOM 761 C CA . SER A 1 95 ? 20.925 -8.262 -47.801 1.00 54.25 95 SER A CA 1
ATOM 762 C C . SER A 1 95 ? 20.000 -8.329 -49.023 1.00 54.25 95 SER A C 1
ATOM 764 O O . SER A 1 95 ? 19.182 -9.239 -49.117 1.00 54.25 95 SER A O 1
ATOM 766 N N . ASP A 1 96 ? 20.163 -7.405 -49.963 1.00 53.72 96 ASP A N 1
ATOM 767 C CA . ASP A 1 96 ? 19.913 -7.674 -51.381 1.00 53.72 96 ASP A CA 1
ATOM 768 C C . ASP A 1 96 ? 21.131 -7.131 -52.140 1.00 53.72 96 ASP A C 1
ATOM 770 O O . ASP A 1 96 ? 21.383 -5.932 -52.195 1.00 53.72 96 ASP A O 1
ATOM 774 N N . THR A 1 97 ? 22.126 -7.979 -52.397 1.00 57.44 97 THR A N 1
ATOM 775 C CA . THR A 1 97 ? 22.237 -8.743 -53.648 1.00 57.44 97 THR A CA 1
ATOM 776 C C . THR A 1 97 ? 22.025 -7.848 -54.867 1.00 57.44 97 THR A C 1
ATOM 778 O O . THR A 1 97 ? 20.955 -7.842 -55.459 1.00 57.44 97 THR A O 1
ATOM 781 N N . ASP A 1 98 ? 23.069 -7.136 -55.285 1.00 46.47 98 ASP A N 1
ATOM 782 C CA . ASP A 1 98 ? 23.257 -6.906 -56.717 1.00 46.47 98 ASP A CA 1
ATOM 783 C C . ASP A 1 98 ? 24.755 -6.819 -57.025 1.00 46.47 98 ASP A C 1
ATOM 785 O O . ASP A 1 98 ? 25.378 -5.758 -57.062 1.00 46.47 98 ASP A O 1
ATOM 789 N N . GLU A 1 99 ? 25.355 -7.997 -57.176 1.00 56.12 99 GLU A N 1
ATOM 790 C CA . GLU A 1 99 ? 26.550 -8.156 -57.989 1.00 56.12 99 GLU A CA 1
ATOM 791 C C . GLU A 1 99 ? 26.062 -8.489 -59.406 1.00 56.12 99 GLU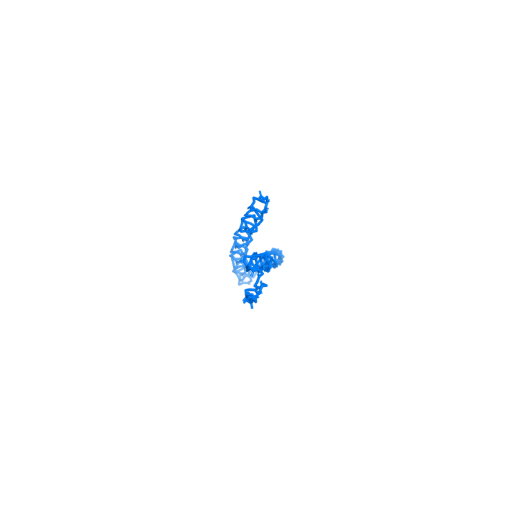 A C 1
ATOM 7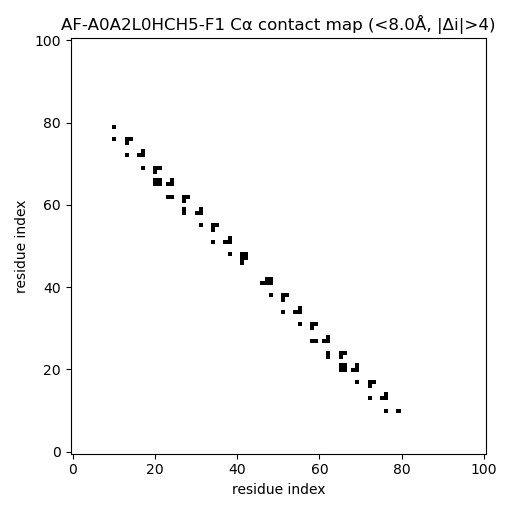93 O O . GLU A 1 99 ? 25.437 -9.535 -59.608 1.00 56.12 99 GLU A O 1
ATOM 798 N N . PRO A 1 100 ? 26.351 -7.634 -60.399 1.00 58.59 100 PRO A N 1
ATOM 799 C CA . PRO A 1 100 ? 26.631 -8.174 -61.713 1.00 58.59 100 PRO A CA 1
ATOM 800 C C . PRO A 1 100 ? 27.980 -7.691 -62.261 1.00 58.59 100 PRO A C 1
ATOM 802 O O . PRO A 1 100 ? 28.289 -6.500 -62.304 1.00 58.59 100 PRO A O 1
ATOM 805 N N . VAL A 1 101 ? 28.729 -8.724 -62.652 1.00 55.59 101 VAL A N 1
ATOM 806 C CA . VAL A 1 101 ? 29.881 -8.869 -63.562 1.00 55.59 101 VAL A CA 1
ATOM 807 C C . VAL A 1 101 ? 30.151 -7.712 -64.524 1.00 55.59 101 VAL A C 1
ATOM 809 O O . VAL A 1 101 ? 29.229 -7.340 -65.284 1.00 55.59 101 VAL A O 1
#

Foldseek 3Di:
DPPPPPLVVVLVVLVVQLVVLVVQLVVLVVVLVVLVVVLVVCVVVVHDSVVSVVVSVVSVVSNVVSVVSNVVSVVVSVVSVVVVVVVPPPPPPDPDDDDDD

pLDDT: mean 86.47, std 17.67, range [46.47, 98.81]

Solvent-accessible surface area (backbone atoms only — not comparable to full-atom values): 5725 Å² total; per-residue (Å²): 143,75,76,70,72,72,50,61,53,51,59,51,52,50,49,54,52,34,55,51,25,49,49,46,30,55,54,29,51,52,49,39,53,54,37,50,51,52,36,53,53,31,53,75,70,72,46,89,38,65,70,48,49,54,52,36,52,52,38,49,52,51,28,52,52,28,47,53,51,29,58,50,42,52,53,51,52,52,51,54,54,48,56,49,53,64,69,68,50,74,83,82,75,69,93,69,90,82,86,80,135

Secondary structure (DSSP, 8-state):
--SSTTTHHHHHHHHHHHHHHHHHHHHHHHHHHHHHHHHHHHHHTT---HHHHHHHHHHHHHHHHHHHHHHHHHHHHHHHHHHHHHHHS------------

Radius of gyration: 25.2 Å; Cα contacts (8 Å, |Δi|>4): 44; chains: 1; bounding box: 51×14×87 Å

Mean predicted aligned error: 9.02 Å

Sequence (101 aa):
MLSSFFIMDGLALIGVHLALAERHVADGARHVVLQREIVADLESGGHNTEPARELLAVLEQSLAFHLFDRDRLIRERERERERERERELPDGTDSDTDEPV

Nearest PDB structures (foldseek):
  6r1o-assembly1_A-2  TM=9.882E-01  e=5.299E-01  Escherichia coli
  3qne-assembly1_A  TM=9.792E-01  e=1.420E+00  Candida albicans
  6hdz-assembly1_A  TM=9.358E-01  e=1.181E+00  Pseudomonas aeruginosa
  6x94-assembly1_A  TM=6.203E-01  e=5.994E-01  Methanosarcina mazei Go1